Protein AF-A0A6L4Z0I1-F1 (afdb_monomer)

Radius of gyration: 19.63 Å; Cα contacts (8 Å, |Δi|>4): 47; chains: 1; bounding box: 44×36×50 Å

Foldseek 3Di:
DDDDPPPPDPDQPCVVVLVVLVVVLVVVLVVLVVVLVVCCVPPVVQQQDQDPPRDGNNVVSVVVSVVSVVVSVVVSVVVSVVSSCVGVVD

Sequence (90 aa):
MLHEPAAKTGLDKAADKKASLGVKMFFIYTLVYAGFVLIGLTRPELMGLELIGGQNIAIVYGFGLIVLAIIMGFIYNYFCTKMEDKMNKN

pLDDT: mean 90.62, std 10.82, range [51.94, 98.19]

Solvent-accessible surface area (backbone atoms only — not comparable to full-atom values): 5240 Å² total; per-residue (Å²): 139,83,74,77,77,78,77,85,73,72,88,65,75,34,51,68,60,43,52,56,50,50,54,54,52,47,53,57,53,47,55,56,50,47,51,55,51,50,42,51,73,76,40,47,71,62,35,62,38,70,72,62,94,85,34,28,37,49,58,57,50,53,52,48,52,52,54,49,52,53,54,49,51,53,53,52,50,55,53,43,54,54,39,38,56,69,55,64,71,112

Secondary structure (DSSP, 8-state):
--PPP---PPP-TTHHHHHHHHHHHHHHHHHHHHHHHHHHHH-HHHHHSEEETTEEHHHHHHHHHHHHHHHHHHHHHHHHHHHHHHHH--

Structure (mmCIF, N/CA/C/O backbone):
data_AF-A0A6L4Z0I1-F1
#
_entry.id   AF-A0A6L4Z0I1-F1
#
loop_
_atom_site.group_PDB
_atom_site.id
_atom_site.type_symbol
_atom_site.label_atom_id
_atom_site.label_alt_id
_atom_site.label_comp_id
_atom_site.label_asym_id
_atom_site.label_entity_id
_atom_site.label_seq_id
_atom_site.pdbx_PDB_ins_code
_atom_site.Cartn_x
_atom_site.Cartn_y
_atom_site.Cartn_z
_atom_site.occupancy
_atom_site.B_iso_or_equiv
_atom_site.auth_seq_id
_atom_site.auth_comp_id
_atom_site.auth_asym_id
_atom_site.auth_atom_id
_atom_site.pdbx_PDB_model_num
ATOM 1 N N . MET A 1 1 ? -25.355 26.682 7.313 1.00 51.94 1 MET A N 1
ATOM 2 C CA . MET A 1 1 ? -24.485 25.488 7.313 1.00 51.94 1 MET A CA 1
ATOM 3 C C . MET A 1 1 ? -24.347 25.009 8.754 1.00 51.94 1 MET A C 1
ATOM 5 O O . MET A 1 1 ? -23.384 25.359 9.418 1.00 51.94 1 MET A O 1
ATOM 9 N N . LEU A 1 2 ? -25.364 24.314 9.275 1.00 57.12 2 LEU A N 1
ATOM 10 C CA . LEU A 1 2 ? -25.275 23.611 10.558 1.00 57.12 2 LEU A CA 1
ATOM 11 C C . LEU A 1 2 ? -25.019 22.144 10.217 1.00 57.12 2 LEU A C 1
ATOM 13 O O . LEU A 1 2 ? -25.946 21.436 9.839 1.00 57.12 2 LEU A O 1
ATOM 17 N N . HIS A 1 3 ? -23.762 21.715 10.276 1.00 71.75 3 HIS A N 1
ATOM 18 C CA . HIS A 1 3 ? -23.483 20.289 10.393 1.00 71.75 3 HIS A CA 1
ATOM 19 C C . HIS A 1 3 ? -23.868 19.875 11.813 1.00 71.75 3 HIS A C 1
ATOM 21 O O . HIS A 1 3 ? -23.540 20.587 12.766 1.00 71.75 3 HIS A O 1
ATOM 27 N N . GLU A 1 4 ? -24.608 18.774 11.949 1.00 67.69 4 GLU A N 1
ATOM 28 C CA . GLU A 1 4 ? -24.921 18.210 13.260 1.00 67.69 4 GLU A CA 1
ATOM 29 C C . GLU A 1 4 ? -23.615 17.974 14.036 1.00 67.69 4 GLU A C 1
ATOM 31 O O . GLU A 1 4 ? -22.616 17.553 13.438 1.00 67.69 4 GLU A O 1
ATOM 36 N N . PRO A 1 5 ? -23.576 18.287 15.345 1.00 73.81 5 PRO A N 1
ATOM 37 C CA . PRO A 1 5 ? -22.388 18.051 16.147 1.00 73.81 5 PRO A CA 1
ATOM 38 C C . PRO A 1 5 ? -22.005 16.580 16.024 1.00 73.81 5 PRO A C 1
ATOM 40 O O . PRO A 1 5 ? -22.865 15.706 16.137 1.00 73.81 5 PRO A O 1
ATOM 43 N N . ALA A 1 6 ? -20.718 16.325 15.766 1.00 71.94 6 ALA A N 1
ATOM 44 C CA . ALA A 1 6 ? -20.195 14.976 15.615 1.00 71.94 6 ALA A CA 1
ATOM 45 C C . ALA A 1 6 ? -20.739 14.089 16.741 1.00 71.94 6 ALA A C 1
ATOM 47 O O . ALA A 1 6 ? -20.640 14.448 17.921 1.00 71.94 6 ALA A O 1
ATOM 48 N N . ALA A 1 7 ? -21.353 12.963 16.365 1.00 69.50 7 ALA A N 1
ATOM 49 C CA . ALA A 1 7 ? -21.875 12.006 17.326 1.00 69.50 7 ALA A CA 1
ATOM 50 C C . ALA A 1 7 ? -20.776 11.709 18.351 1.00 69.50 7 ALA A C 1
ATOM 52 O O . ALA A 1 7 ? -19.637 11.430 17.975 1.00 69.50 7 ALA A O 1
ATOM 53 N N . LYS A 1 8 ? -21.096 11.814 19.647 1.00 63.41 8 LYS A N 1
ATOM 54 C CA . LYS A 1 8 ? -20.153 11.484 20.721 1.00 63.41 8 LYS A CA 1
ATOM 55 C C . LYS A 1 8 ? -19.907 9.976 20.692 1.00 63.41 8 LYS A C 1
ATOM 57 O O . LYS A 1 8 ? -20.575 9.219 21.389 1.00 63.41 8 LYS A O 1
ATOM 62 N N . THR A 1 9 ? -18.989 9.537 19.841 1.00 65.81 9 THR A N 1
ATOM 63 C CA . THR A 1 9 ? -18.533 8.152 19.783 1.00 65.81 9 THR A CA 1
ATOM 64 C C . THR A 1 9 ? -17.857 7.838 21.114 1.00 65.81 9 THR A C 1
ATOM 66 O O . THR A 1 9 ? -16.917 8.530 21.505 1.00 65.81 9 THR A O 1
ATOM 69 N N . GLY A 1 10 ? -18.368 6.842 21.843 1.00 69.81 10 GLY A N 1
ATOM 70 C CA . GLY A 1 10 ? -17.738 6.359 23.073 1.00 69.81 10 GLY A CA 1
ATOM 71 C C . GLY A 1 10 ? -16.306 5.869 22.826 1.00 69.81 10 GLY A C 1
ATOM 72 O O . GLY A 1 10 ? -15.908 5.644 21.685 1.00 69.81 10 GLY A O 1
ATOM 73 N N . LEU A 1 11 ? -15.523 5.711 23.898 1.00 78.88 11 LEU A N 1
ATOM 74 C CA . LEU A 1 11 ? -14.133 5.256 23.815 1.00 78.88 11 LEU A CA 1
ATOM 75 C C . LEU A 1 11 ? -14.049 3.881 23.127 1.00 78.88 11 LEU A C 1
ATOM 77 O O . LEU A 1 11 ? -14.548 2.887 23.657 1.00 78.88 11 LEU A O 1
ATOM 81 N N . ASP A 1 12 ? -13.386 3.818 21.972 1.00 81.75 12 ASP A N 1
ATOM 82 C CA . ASP A 1 12 ? -13.082 2.562 21.288 1.00 81.75 12 ASP A CA 1
ATOM 83 C C . ASP A 1 12 ? -11.913 1.859 21.987 1.00 81.75 12 ASP A C 1
ATOM 85 O O . ASP A 1 12 ? -10.749 2.229 21.821 1.00 81.75 12 ASP A O 1
ATOM 89 N N . LYS A 1 13 ? -12.214 0.805 22.752 1.00 86.06 13 LYS A N 1
ATOM 90 C CA . LYS A 1 13 ? -11.203 0.052 23.508 1.00 86.06 13 LYS A CA 1
ATOM 91 C C . LYS A 1 13 ? -10.220 -0.684 22.588 1.00 86.06 13 LYS A C 1
ATOM 93 O O . LYS A 1 13 ? -9.151 -1.083 23.044 1.00 86.06 13 LYS A O 1
ATOM 98 N N . ALA A 1 14 ? -10.561 -0.886 21.314 1.00 89.94 14 ALA A N 1
ATOM 99 C CA . ALA A 1 14 ? -9.721 -1.574 20.339 1.00 89.94 14 ALA A CA 1
ATOM 100 C C . ALA A 1 14 ? -8.778 -0.638 19.559 1.00 89.94 14 ALA A C 1
ATOM 102 O O . ALA A 1 14 ? -7.928 -1.146 18.821 1.00 89.94 14 ALA A O 1
ATOM 103 N N . ALA A 1 15 ? -8.883 0.688 19.720 1.00 89.38 15 ALA A N 1
ATOM 104 C CA . ALA A 1 15 ? -8.163 1.678 18.911 1.00 89.38 15 ALA A CA 1
ATOM 105 C C . ALA A 1 15 ? -6.641 1.437 18.853 1.00 89.38 15 ALA A C 1
ATOM 107 O O . ALA A 1 15 ? -6.074 1.340 17.762 1.00 89.38 15 ALA A O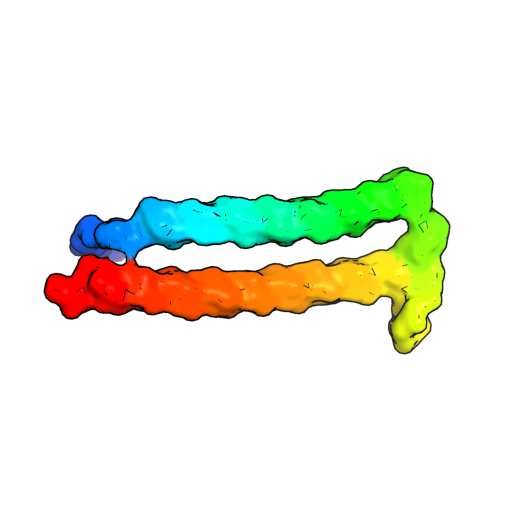 1
ATOM 108 N N . ASP A 1 16 ? -5.990 1.225 20.002 1.00 91.06 16 ASP A N 1
ATOM 109 C CA . ASP A 1 16 ? -4.536 0.998 20.071 1.00 91.06 16 ASP A CA 1
ATOM 110 C C . ASP A 1 16 ? -4.096 -0.263 19.313 1.00 91.06 16 ASP A C 1
ATOM 112 O O . ASP A 1 16 ? -3.056 -0.290 18.645 1.00 91.06 16 ASP A O 1
ATOM 116 N N . LYS A 1 17 ? -4.905 -1.329 19.370 1.00 91.62 17 LYS A N 1
ATOM 117 C CA . LYS A 1 17 ? -4.595 -2.582 18.668 1.00 91.62 17 LYS A CA 1
ATOM 118 C C . LYS A 1 17 ? -4.769 -2.447 17.160 1.00 91.62 17 LYS A C 1
ATOM 120 O O . LYS A 1 17 ? -3.949 -2.990 16.417 1.00 91.62 17 LYS A O 1
ATOM 125 N N . LYS A 1 18 ? -5.784 -1.704 16.712 1.00 93.31 18 LYS A N 1
ATOM 126 C CA . LYS A 1 18 ? -5.970 -1.370 15.292 1.00 93.31 18 LYS A CA 1
ATOM 127 C C . LYS A 1 18 ? -4.786 -0.569 14.769 1.00 93.31 18 LYS A C 1
ATOM 129 O O . LYS A 1 18 ? -4.195 -0.958 13.767 1.00 93.31 18 LYS A O 1
ATOM 134 N N . ALA A 1 19 ? -4.366 0.462 15.502 1.00 94.81 19 ALA A N 1
ATOM 135 C CA . ALA A 1 19 ? -3.209 1.272 15.135 1.00 94.81 19 ALA A CA 1
ATOM 136 C C . ALA A 1 19 ? -1.931 0.423 15.012 1.00 94.81 19 ALA A C 1
ATOM 138 O O . ALA A 1 19 ? -1.243 0.486 13.993 1.00 94.81 19 ALA A O 1
ATOM 139 N N . SER A 1 20 ? -1.648 -0.443 15.993 1.00 95.12 20 SER A N 1
ATOM 140 C CA . SER A 1 20 ? -0.481 -1.336 15.944 1.00 95.12 20 SER A CA 1
ATOM 141 C C . SER A 1 20 ? -0.512 -2.291 14.743 1.00 95.12 20 SER A C 1
ATOM 143 O O . SER A 1 20 ? 0.518 -2.516 14.102 1.00 95.12 20 SER A O 1
ATOM 145 N N . LEU A 1 21 ? -1.684 -2.840 14.406 1.00 95.94 21 LEU A N 1
ATOM 146 C CA . LEU A 1 21 ? -1.852 -3.677 13.217 1.00 95.94 21 LEU A CA 1
ATOM 147 C C . LEU A 1 21 ? -1.611 -2.875 11.930 1.00 95.94 21 LEU A C 1
ATOM 149 O O . LEU A 1 21 ? -0.878 -3.336 11.055 1.00 95.94 21 LEU A O 1
ATOM 153 N N . GLY A 1 22 ? -2.174 -1.670 11.842 1.00 95.94 22 GLY A N 1
ATOM 154 C CA . GLY A 1 22 ? -2.034 -0.785 10.687 1.00 95.94 22 GLY A CA 1
ATOM 155 C C . GLY A 1 22 ? -0.577 -0.418 10.425 1.00 95.94 22 GLY A C 1
ATOM 156 O O . GLY A 1 22 ? -0.114 -0.530 9.294 1.00 95.94 22 GLY A O 1
ATOM 157 N N . VAL A 1 23 ? 0.185 -0.096 11.475 1.00 97.56 23 VAL A N 1
ATOM 158 C CA . VAL A 1 23 ? 1.624 0.201 11.370 1.00 97.56 23 VAL A CA 1
ATOM 159 C C . VAL A 1 23 ? 2.412 -1.003 10.845 1.00 97.56 23 VAL A C 1
ATOM 161 O O . VAL A 1 23 ? 3.254 -0.850 9.963 1.00 97.56 23 VAL A O 1
ATOM 164 N N . LYS A 1 24 ? 2.124 -2.221 11.323 1.00 97.25 24 LYS A N 1
ATOM 165 C CA . LYS A 1 24 ? 2.783 -3.437 10.809 1.00 97.25 24 LYS A CA 1
ATOM 166 C C . LYS A 1 24 ? 2.501 -3.644 9.321 1.00 97.25 24 LYS A C 1
ATOM 168 O O . LYS A 1 24 ? 3.420 -3.923 8.556 1.00 97.25 24 LYS A O 1
ATOM 173 N N . MET 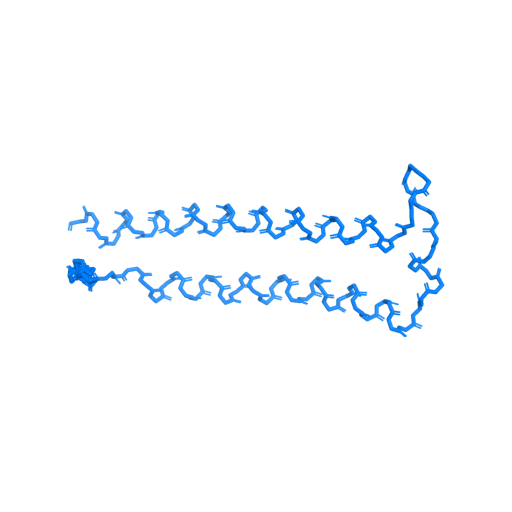A 1 25 ? 1.246 -3.481 8.906 1.00 96.50 25 MET A N 1
ATOM 174 C CA . MET A 1 25 ? 0.843 -3.622 7.504 1.00 96.50 25 MET A CA 1
ATOM 175 C C . MET A 1 25 ? 1.443 -2.522 6.622 1.00 96.50 25 MET A C 1
ATOM 177 O O . MET A 1 25 ? 1.889 -2.812 5.514 1.00 96.50 25 MET A O 1
ATOM 181 N N . PHE A 1 26 ? 1.544 -1.295 7.137 1.00 96.50 26 PHE A N 1
ATOM 182 C CA . PHE A 1 26 ? 2.225 -0.187 6.473 1.00 96.50 26 PHE A CA 1
ATOM 183 C C . PHE A 1 26 ? 3.691 -0.513 6.180 1.00 96.50 26 PHE A C 1
ATOM 185 O O . PHE A 1 26 ? 4.134 -0.321 5.050 1.00 96.50 26 PHE A O 1
ATOM 192 N N . PHE A 1 27 ? 4.440 -1.053 7.148 1.00 98.12 27 PHE A N 1
ATOM 193 C CA . PHE A 1 27 ? 5.836 -1.435 6.913 1.00 98.12 27 PHE A CA 1
ATOM 194 C C . PHE A 1 27 ? 5.970 -2.538 5.864 1.00 98.12 27 PHE A C 1
ATOM 196 O O . PHE A 1 27 ? 6.845 -2.451 5.006 1.00 98.12 27 PHE A O 1
ATOM 203 N N . ILE A 1 28 ? 5.082 -3.535 5.883 1.00 97.31 28 ILE A N 1
ATOM 204 C CA . ILE A 1 28 ? 5.070 -4.595 4.867 1.00 97.31 28 ILE A CA 1
ATOM 205 C C . ILE A 1 28 ? 4.856 -3.991 3.474 1.00 97.31 28 ILE A C 1
ATOM 207 O O . ILE A 1 28 ? 5.656 -4.241 2.575 1.00 97.31 28 ILE A O 1
ATOM 211 N N . TYR A 1 29 ? 3.829 -3.156 3.299 1.00 97.12 29 TYR A N 1
ATOM 212 C CA . TYR A 1 29 ? 3.568 -2.502 2.015 1.00 97.12 29 TYR A CA 1
ATOM 213 C C . TYR A 1 29 ? 4.733 -1.599 1.588 1.00 97.12 29 TYR A C 1
ATOM 215 O O . TYR A 1 29 ? 5.162 -1.632 0.436 1.00 97.12 29 TYR A O 1
ATOM 223 N N . THR A 1 30 ? 5.289 -0.838 2.532 1.00 97.88 30 THR A N 1
ATOM 224 C CA . THR A 1 30 ? 6.418 0.069 2.294 1.00 97.88 30 THR A CA 1
ATOM 225 C C . THR A 1 30 ? 7.644 -0.681 1.794 1.00 97.88 30 THR A C 1
ATOM 227 O O . THR A 1 30 ? 8.299 -0.195 0.882 1.00 97.88 30 THR A O 1
ATOM 230 N N . LEU A 1 31 ? 7.949 -1.867 2.328 1.00 98.19 31 LEU A N 1
ATOM 231 C CA . LEU A 1 31 ? 9.076 -2.675 1.851 1.00 98.19 31 LEU A CA 1
ATOM 232 C C . LEU A 1 31 ? 8.882 -3.134 0.402 1.00 98.19 31 LEU A C 1
ATOM 234 O O . LEU A 1 31 ? 9.813 -3.044 -0.397 1.00 98.19 31 LEU A O 1
ATOM 238 N N . VAL A 1 32 ? 7.674 -3.576 0.044 1.00 97.69 32 VAL A N 1
ATOM 239 C CA . VAL A 1 32 ? 7.361 -3.984 -1.336 1.00 97.69 32 VAL A CA 1
ATOM 240 C C . VAL A 1 32 ? 7.441 -2.779 -2.280 1.00 97.69 32 VAL A C 1
ATOM 242 O O . VAL A 1 32 ? 8.095 -2.840 -3.321 1.00 97.69 32 VAL A O 1
ATOM 245 N N . TYR A 1 33 ? 6.850 -1.650 -1.888 1.00 97.62 33 TYR A N 1
ATOM 246 C CA . TYR A 1 33 ? 6.904 -0.407 -2.657 1.00 97.62 33 TYR A CA 1
ATOM 247 C C . TYR A 1 33 ? 8.332 0.141 -2.797 1.00 97.62 33 TYR A C 1
ATOM 249 O O . TYR A 1 33 ? 8.729 0.579 -3.874 1.00 97.62 33 TYR A O 1
ATOM 257 N N . ALA A 1 34 ? 9.142 0.071 -1.740 1.00 98.06 34 ALA A N 1
ATOM 258 C CA . ALA A 1 34 ? 10.542 0.474 -1.787 1.00 98.06 34 ALA A CA 1
ATOM 259 C C . ALA A 1 34 ? 11.334 -0.378 -2.786 1.00 98.06 34 ALA A C 1
ATOM 261 O O . ALA A 1 34 ? 12.170 0.163 -3.504 1.00 98.06 34 ALA A O 1
ATOM 262 N N . GLY A 1 35 ? 11.036 -1.678 -2.889 1.00 97.19 35 GLY A N 1
ATOM 263 C CA . GLY A 1 35 ? 11.592 -2.548 -3.926 1.00 97.19 35 GLY A CA 1
ATOM 264 C C . GLY A 1 35 ? 11.268 -2.057 -5.340 1.00 97.19 35 GLY A C 1
ATOM 265 O O . GLY A 1 35 ? 12.174 -1.930 -6.162 1.00 97.19 35 GLY A O 1
ATOM 266 N N . PHE A 1 36 ? 10.006 -1.708 -5.607 1.00 97.00 36 PHE A N 1
ATOM 267 C CA . PHE A 1 36 ? 9.588 -1.112 -6.883 1.00 97.00 36 PHE A CA 1
ATOM 268 C C . PHE A 1 36 ? 10.368 0.169 -7.205 1.00 97.00 36 PHE A C 1
ATOM 270 O O . PHE A 1 36 ? 10.951 0.291 -8.283 1.00 97.00 36 PHE A O 1
ATOM 277 N N . VAL A 1 37 ? 10.436 1.099 -6.248 1.00 97.38 37 VAL A N 1
ATOM 278 C CA . VAL A 1 37 ? 11.152 2.370 -6.416 1.00 97.38 37 VAL A CA 1
ATOM 279 C C . VAL A 1 37 ? 12.646 2.133 -6.646 1.00 97.38 37 VAL A C 1
ATOM 281 O O . VAL A 1 37 ? 13.215 2.701 -7.574 1.00 97.38 37 VAL A O 1
ATOM 284 N N . LEU A 1 38 ? 13.287 1.266 -5.857 1.00 98.00 38 LEU A N 1
ATOM 285 C CA . LEU A 1 38 ? 14.715 0.960 -5.990 1.00 98.00 38 LEU A CA 1
ATOM 286 C C . LEU A 1 38 ? 15.056 0.369 -7.357 1.00 98.00 38 LEU A C 1
ATOM 288 O O . LEU A 1 38 ? 16.050 0.774 -7.961 1.00 98.00 38 LEU A O 1
ATOM 292 N N . ILE A 1 39 ? 14.246 -0.561 -7.865 1.00 96.12 39 ILE A N 1
ATOM 293 C CA . ILE A 1 39 ? 14.452 -1.127 -9.203 1.00 96.12 39 ILE A CA 1
ATOM 294 C C . ILE A 1 39 ? 14.296 -0.026 -10.259 1.00 96.12 39 ILE A C 1
ATOM 296 O O . ILE A 1 39 ? 15.152 0.093 -11.132 1.00 96.12 39 ILE A O 1
ATOM 300 N N . GLY A 1 40 ? 13.269 0.822 -10.145 1.00 95.81 40 GLY A N 1
ATOM 301 C CA . GLY A 1 40 ? 13.048 1.932 -11.075 1.00 95.81 40 GLY A CA 1
ATOM 302 C C . GLY A 1 40 ? 14.180 2.963 -11.089 1.00 95.81 40 GLY A C 1
ATOM 303 O O . GLY A 1 40 ? 14.501 3.495 -12.147 1.00 95.81 40 GLY A O 1
ATOM 304 N N . LEU A 1 41 ? 14.819 3.206 -9.942 1.00 97.19 41 LEU A N 1
ATOM 305 C CA . LEU A 1 41 ? 15.933 4.150 -9.823 1.00 97.19 41 LEU A CA 1
ATOM 306 C C . LEU A 1 41 ? 17.273 3.562 -10.271 1.00 97.19 41 LEU A C 1
ATOM 308 O O . LEU A 1 41 ? 18.084 4.266 -10.863 1.00 97.19 41 LEU A O 1
ATOM 312 N N . THR A 1 42 ? 17.535 2.293 -9.955 1.00 97.44 42 THR A N 1
ATOM 313 C CA . THR A 1 42 ? 18.852 1.680 -10.199 1.00 97.44 42 THR A CA 1
ATOM 314 C C . THR A 1 42 ? 18.952 0.992 -11.553 1.00 97.44 42 THR A C 1
ATOM 316 O O . THR A 1 42 ? 20.048 0.897 -12.102 1.00 97.44 42 THR A O 1
ATOM 319 N N . ARG A 1 43 ? 17.837 0.470 -12.079 1.00 95.25 43 ARG A N 1
ATOM 320 C CA . ARG A 1 43 ? 17.781 -0.321 -13.316 1.00 95.25 43 ARG A CA 1
ATOM 321 C C . ARG A 1 43 ? 16.480 -0.054 -14.090 1.00 95.25 43 ARG A C 1
ATOM 323 O O . ARG A 1 43 ? 15.657 -0.964 -14.229 1.00 95.25 43 ARG A O 1
ATOM 330 N N . PRO A 1 44 ? 16.295 1.164 -14.630 1.00 93.69 44 PRO A N 1
ATOM 331 C CA . PRO A 1 44 ? 15.100 1.520 -15.398 1.00 93.69 44 PRO A CA 1
ATOM 332 C C . PRO A 1 44 ? 14.907 0.634 -16.639 1.00 93.69 44 PRO A C 1
ATOM 334 O O . PRO A 1 44 ? 13.771 0.346 -17.008 1.00 93.69 44 PRO A O 1
ATOM 337 N N . GLU A 1 45 ? 15.994 0.115 -17.220 1.00 94.56 45 GLU A N 1
ATOM 338 C CA . GLU A 1 45 ? 15.951 -0.828 -18.350 1.00 94.56 45 GLU A CA 1
ATOM 339 C C . GLU A 1 45 ? 15.062 -2.047 -18.045 1.00 94.56 45 GLU A C 1
ATOM 341 O O . GLU A 1 45 ? 14.277 -2.477 -18.886 1.00 94.56 45 GLU A O 1
ATOM 346 N N . LEU A 1 46 ? 15.150 -2.586 -16.818 1.00 93.50 46 LEU A N 1
ATOM 347 C CA . LEU A 1 46 ? 14.364 -3.749 -16.397 1.00 93.50 46 LEU A CA 1
ATOM 348 C C . LEU A 1 46 ? 12.878 -3.409 -16.301 1.00 93.50 46 LEU A C 1
ATOM 350 O O . LEU A 1 46 ? 12.040 -4.215 -16.681 1.00 93.50 46 LEU A O 1
ATOM 354 N N . MET A 1 47 ? 12.545 -2.208 -15.829 1.00 93.00 47 MET A N 1
ATOM 355 C CA . MET A 1 47 ? 11.159 -1.742 -15.737 1.00 93.00 47 MET A CA 1
ATOM 356 C C . MET A 1 47 ? 10.493 -1.609 -17.113 1.00 93.00 47 MET A C 1
ATOM 358 O O . MET A 1 47 ? 9.274 -1.751 -17.215 1.00 93.00 47 MET A O 1
ATOM 362 N N . GLY A 1 48 ? 11.281 -1.358 -18.160 1.00 93.06 48 GLY A N 1
ATOM 363 C CA . GLY A 1 48 ? 10.806 -1.234 -19.537 1.00 93.06 48 GLY A CA 1
ATOM 364 C C . GLY A 1 48 ? 10.575 -2.561 -20.264 1.00 93.06 48 GLY A C 1
ATOM 365 O O . GLY A 1 48 ? 9.910 -2.555 -21.296 1.00 93.06 48 GLY A O 1
ATOM 366 N N . LEU A 1 49 ? 11.078 -3.687 -19.745 1.00 94.12 49 LEU A N 1
ATOM 367 C CA . LEU A 1 49 ? 10.929 -4.990 -20.400 1.00 94.12 49 LEU A CA 1
ATOM 368 C C . LEU A 1 49 ? 9.467 -5.424 -20.436 1.00 94.12 49 LEU A C 1
ATOM 370 O O . LEU A 1 49 ? 8.765 -5.322 -19.433 1.00 94.12 49 LEU A O 1
ATOM 374 N N . GLU A 1 50 ? 9.021 -5.947 -21.575 1.00 94.25 50 GLU A N 1
ATOM 375 C CA . GLU A 1 50 ? 7.700 -6.561 -21.697 1.00 94.25 50 GLU A CA 1
ATOM 376 C C . GLU A 1 50 ? 7.626 -7.857 -20.884 1.00 94.25 50 GLU A C 1
ATOM 378 O O . GLU A 1 50 ? 8.541 -8.681 -20.915 1.00 94.25 50 GLU A O 1
ATOM 383 N N . LEU A 1 51 ? 6.525 -8.037 -20.151 1.00 87.75 51 LEU A N 1
ATOM 384 C CA . LEU A 1 51 ? 6.312 -9.197 -19.289 1.00 87.75 51 LEU A CA 1
ATOM 385 C C . LEU A 1 51 ? 5.056 -9.982 -19.676 1.00 87.75 51 LEU A C 1
ATOM 387 O O . LEU A 1 51 ? 5.146 -11.151 -20.039 1.00 87.75 51 LEU A O 1
ATOM 391 N N . ILE A 1 52 ? 3.875 -9.366 -19.576 1.00 88.75 52 ILE A N 1
ATOM 392 C CA . ILE A 1 52 ? 2.587 -10.038 -19.808 1.00 88.75 52 ILE A CA 1
ATOM 393 C C . ILE A 1 52 ? 1.700 -9.136 -20.660 1.00 88.75 52 ILE A C 1
ATOM 395 O O . ILE A 1 52 ? 1.555 -7.951 -20.370 1.00 88.75 52 ILE A O 1
ATOM 399 N N . GLY A 1 53 ? 1.091 -9.702 -21.707 1.00 85.94 53 GLY A N 1
ATOM 400 C CA . GLY A 1 53 ? 0.124 -8.989 -22.550 1.00 85.94 53 GLY A CA 1
ATOM 401 C C . GLY A 1 53 ? 0.712 -7.790 -23.302 1.00 85.94 53 GLY A C 1
ATOM 402 O O . GLY A 1 53 ? 0.004 -6.810 -23.520 1.00 85.94 53 GLY A O 1
ATOM 403 N N . GLY A 1 54 ? 2.009 -7.835 -23.633 1.00 90.50 54 GLY A N 1
ATOM 404 C CA . GLY A 1 54 ? 2.728 -6.720 -24.263 1.00 90.50 54 GLY A CA 1
ATOM 405 C C . GLY A 1 54 ? 2.906 -5.499 -23.352 1.00 90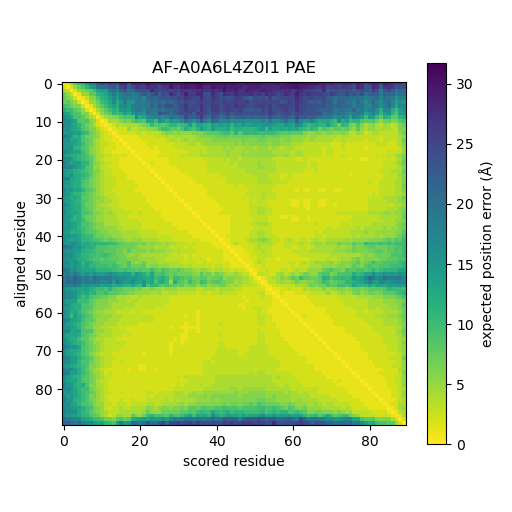.50 54 GLY A C 1
ATOM 406 O O . GLY A 1 54 ? 3.205 -4.414 -23.836 1.00 90.50 54 GLY A O 1
ATOM 407 N N . GLN A 1 55 ? 2.674 -5.641 -22.042 1.00 93.94 55 GLN A N 1
ATOM 408 C CA . GLN A 1 55 ? 2.897 -4.573 -21.069 1.00 93.94 55 GLN A CA 1
ATOM 409 C C . GLN A 1 55 ? 4.238 -4.736 -20.374 1.00 93.94 55 GLN A C 1
ATOM 411 O O . GLN A 1 55 ? 4.684 -5.855 -20.099 1.00 93.94 55 GLN A O 1
ATOM 416 N N . ASN A 1 56 ? 4.858 -3.601 -20.058 1.00 95.19 56 ASN A N 1
ATOM 417 C CA . ASN A 1 56 ? 6.146 -3.585 -19.388 1.00 95.19 56 ASN A CA 1
ATOM 418 C C . ASN A 1 56 ? 6.045 -3.929 -17.891 1.00 95.19 56 ASN A C 1
ATOM 420 O O . ASN A 1 56 ? 4.977 -3.859 -17.271 1.00 95.19 56 ASN A O 1
ATOM 424 N N . ILE A 1 57 ? 7.181 -4.301 -17.302 1.00 95.25 57 ILE A N 1
ATOM 425 C CA . ILE A 1 57 ? 7.290 -4.658 -15.884 1.00 95.25 57 ILE A CA 1
ATOM 426 C C . ILE A 1 57 ? 6.814 -3.513 -14.987 1.00 95.25 57 ILE A C 1
ATOM 428 O O . ILE A 1 57 ? 6.143 -3.785 -13.994 1.00 95.25 57 ILE A O 1
ATOM 432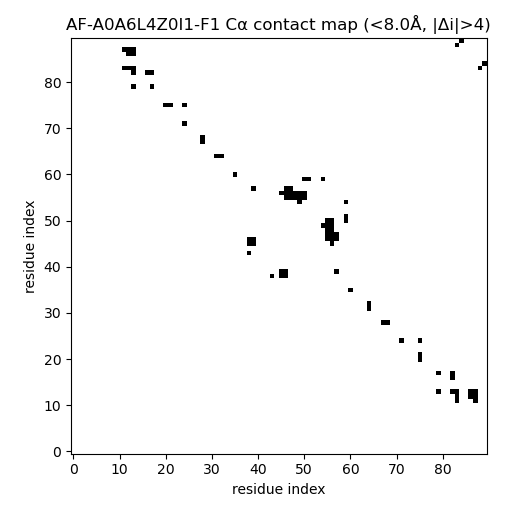 N N . ALA A 1 58 ? 7.090 -2.252 -15.334 1.00 94.94 58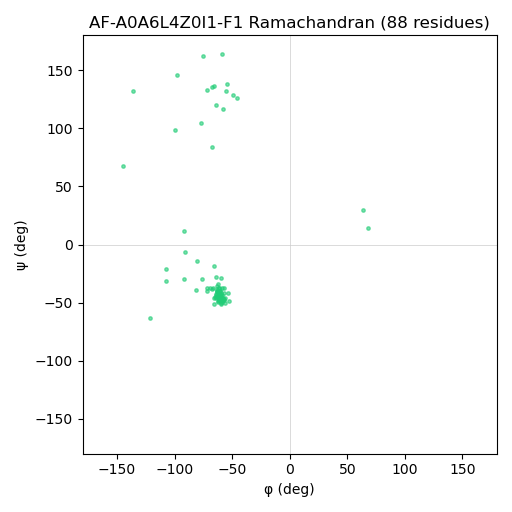 ALA A N 1
ATOM 433 C CA . ALA A 1 58 ? 6.653 -1.103 -14.541 1.00 94.94 58 ALA A CA 1
ATOM 434 C C . ALA A 1 58 ? 5.131 -1.080 -14.352 1.00 94.94 58 ALA A C 1
ATOM 436 O O . ALA A 1 58 ? 4.642 -0.927 -13.231 1.00 94.94 58 ALA A O 1
ATOM 437 N N . ILE A 1 59 ? 4.390 -1.271 -15.445 1.00 95.69 59 ILE A N 1
ATOM 438 C CA . ILE A 1 59 ? 2.928 -1.277 -15.453 1.00 95.69 59 ILE A CA 1
ATOM 439 C C . ILE A 1 59 ? 2.410 -2.475 -14.659 1.00 95.69 59 ILE A C 1
ATOM 441 O O . ILE A 1 59 ? 1.602 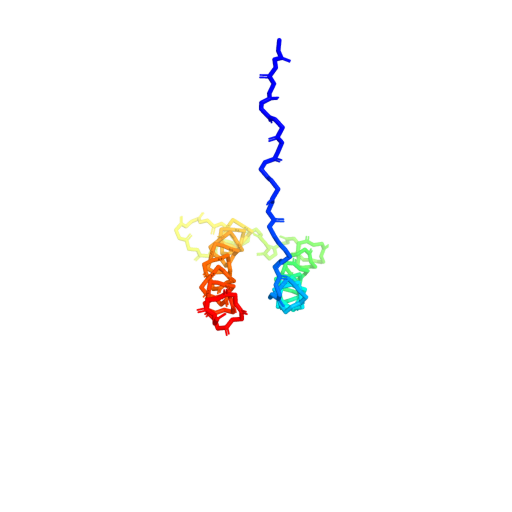-2.302 -13.746 1.00 95.69 59 ILE A O 1
ATOM 445 N N . VAL A 1 60 ? 2.898 -3.683 -14.955 1.00 96.25 60 VAL A N 1
ATOM 446 C CA . VAL A 1 60 ? 2.426 -4.910 -14.292 1.00 96.25 60 VAL A CA 1
ATOM 447 C C . VAL A 1 60 ? 2.705 -4.868 -12.787 1.00 96.25 60 VAL A C 1
ATOM 449 O O . VAL A 1 60 ? 1.820 -5.169 -11.985 1.00 96.25 60 VAL A O 1
ATOM 452 N N . TYR A 1 61 ? 3.904 -4.440 -12.387 1.00 95.75 61 TYR A N 1
ATOM 453 C CA . TYR A 1 61 ? 4.273 -4.293 -10.980 1.00 95.75 61 TYR A CA 1
ATOM 454 C C . TYR A 1 61 ? 3.411 -3.219 -10.303 1.00 95.75 61 TYR A C 1
ATOM 456 O O . TYR A 1 61 ? 2.875 -3.458 -9.220 1.00 95.75 61 TYR A O 1
ATOM 464 N N . GLY A 1 62 ? 3.226 -2.061 -10.944 1.00 96.19 62 GLY A N 1
ATOM 465 C CA . GLY A 1 62 ? 2.386 -0.977 -10.433 1.00 96.19 62 GLY A CA 1
ATOM 466 C C . GLY A 1 62 ? 0.947 -1.426 -10.162 1.00 96.19 62 GLY A C 1
ATOM 467 O O . GLY A 1 62 ? 0.423 -1.197 -9.072 1.00 96.19 62 GLY A O 1
ATOM 468 N N . PHE A 1 63 ? 0.329 -2.150 -11.099 1.00 96.94 63 PHE A N 1
ATOM 469 C CA . PHE A 1 63 ? -0.988 -2.757 -10.876 1.00 96.94 63 PHE A CA 1
ATOM 470 C C . PHE A 1 63 ? -0.967 -3.807 -9.759 1.00 96.94 63 PHE A C 1
ATOM 472 O O . PHE A 1 63 ? -1.892 -3.853 -8.947 1.00 96.94 63 PHE A O 1
ATOM 479 N N . GLY A 1 64 ? 0.099 -4.602 -9.663 1.00 96.56 64 GLY A N 1
ATOM 480 C CA . GLY A 1 64 ? 0.304 -5.541 -8.560 1.00 96.56 64 GLY A CA 1
ATOM 481 C C . GLY A 1 64 ? 0.303 -4.860 -7.187 1.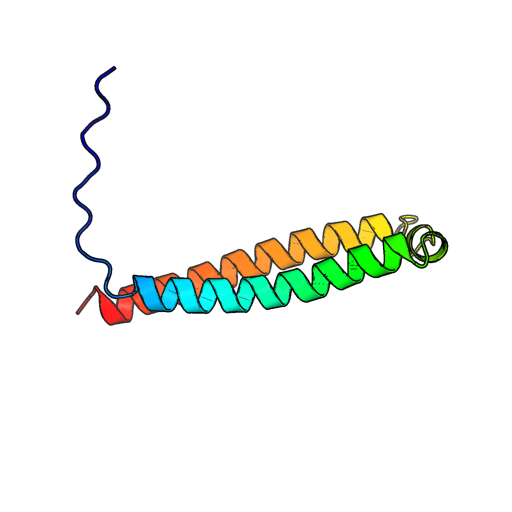00 96.56 64 GLY A C 1
ATOM 482 O O . GLY A 1 64 ? -0.342 -5.353 -6.262 1.00 96.56 64 GLY A O 1
ATOM 483 N N . LEU A 1 65 ? 0.946 -3.695 -7.058 1.00 97.75 65 LEU A N 1
ATOM 484 C CA . LEU A 1 65 ? 0.938 -2.895 -5.827 1.00 97.75 65 LEU A CA 1
ATOM 485 C C . LEU A 1 65 ? -0.468 -2.403 -5.463 1.00 97.75 65 LEU A C 1
ATOM 487 O O . LEU A 1 65 ? -0.846 -2.457 -4.294 1.00 97.75 65 LEU A O 1
ATOM 491 N N . ILE A 1 66 ? -1.265 -1.980 -6.449 1.00 97.69 66 ILE A N 1
ATOM 492 C CA . ILE A 1 66 ? -2.658 -1.562 -6.225 1.00 97.69 66 ILE A CA 1
ATOM 493 C C . ILE A 1 66 ? -3.487 -2.738 -5.696 1.00 97.69 66 ILE A C 1
ATOM 495 O O . ILE A 1 66 ? -4.172 -2.610 -4.680 1.00 97.69 66 ILE A O 1
ATOM 499 N N . VAL A 1 67 ? -3.399 -3.901 -6.348 1.00 98.19 67 VAL A N 1
ATOM 500 C CA . VAL A 1 67 ? -4.111 -5.115 -5.917 1.00 98.19 67 VAL A CA 1
ATOM 501 C C . VAL A 1 67 ? -3.678 -5.526 -4.509 1.00 98.19 67 VAL A C 1
ATOM 503 O O . VAL A 1 67 ? -4.527 -5.822 -3.666 1.00 98.19 67 VAL A O 1
ATOM 506 N N . LEU A 1 68 ? -2.375 -5.480 -4.219 1.00 97.75 68 LEU A N 1
ATOM 507 C CA . LEU A 1 68 ? -1.840 -5.758 -2.888 1.00 97.75 68 LEU A CA 1
ATOM 508 C C . LEU A 1 68 ? -2.419 -4.802 -1.835 1.00 97.75 68 LEU A C 1
ATOM 510 O O . LEU A 1 68 ? -2.865 -5.264 -0.785 1.00 97.75 68 LEU A O 1
ATOM 514 N N . ALA A 1 69 ? -2.464 -3.497 -2.115 1.00 97.12 69 ALA A N 1
ATOM 515 C CA . ALA A 1 69 ? -3.026 -2.501 -1.204 1.00 97.12 69 ALA A CA 1
ATOM 516 C C . ALA A 1 69 ? -4.507 -2.773 -0.899 1.00 97.12 69 ALA A C 1
ATOM 518 O O . ALA A 1 69 ? -4.921 -2.710 0.260 1.00 97.12 69 ALA A O 1
ATOM 519 N N . ILE A 1 70 ? -5.293 -3.142 -1.915 1.00 98.12 70 ILE A N 1
ATOM 520 C CA . ILE A 1 70 ? -6.710 -3.500 -1.757 1.00 98.12 70 ILE A CA 1
ATOM 521 C C . ILE A 1 70 ? -6.861 -4.736 -0.860 1.00 98.12 70 ILE A C 1
ATOM 523 O O . ILE A 1 70 ? -7.634 -4.712 0.100 1.00 98.12 70 ILE A O 1
ATOM 527 N N . ILE A 1 71 ? -6.096 -5.799 -1.125 1.00 98.19 71 ILE A N 1
ATOM 528 C CA . ILE A 1 71 ? -6.113 -7.028 -0.315 1.00 98.19 71 ILE A CA 1
ATOM 529 C C . ILE A 1 71 ? -5.743 -6.714 1.139 1.00 98.19 71 ILE A C 1
ATOM 531 O O . ILE A 1 71 ? -6.430 -7.148 2.064 1.00 98.19 71 ILE A O 1
ATOM 535 N N . MET A 1 72 ? -4.692 -5.923 1.354 1.00 97.50 72 MET A N 1
ATOM 536 C CA . MET A 1 72 ? -4.288 -5.490 2.690 1.00 97.50 72 MET A CA 1
ATOM 537 C C . MET A 1 72 ? -5.381 -4.660 3.371 1.00 97.50 72 MET A C 1
ATOM 539 O O . MET A 1 72 ? -5.645 -4.875 4.550 1.00 97.50 72 MET A O 1
ATOM 543 N N . GLY A 1 73 ? -6.072 -3.777 2.651 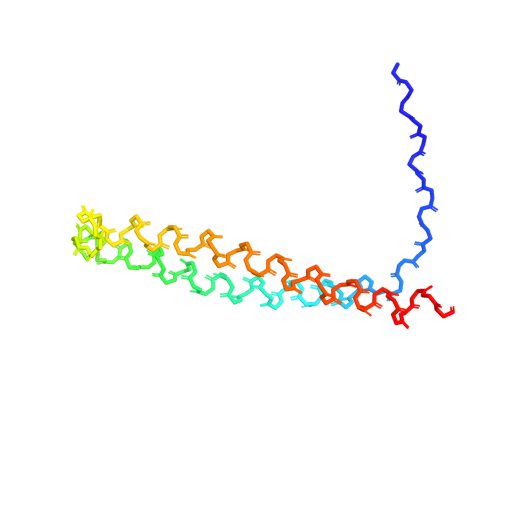1.00 97.50 73 GLY A N 1
ATOM 544 C CA . GLY A 1 73 ? -7.213 -3.028 3.181 1.00 97.50 73 GLY A CA 1
ATOM 545 C C . GLY A 1 73 ? -8.334 -3.941 3.687 1.00 97.50 73 GLY A C 1
ATOM 546 O O . GLY A 1 73 ? -8.810 -3.770 4.811 1.00 97.50 73 GLY A O 1
ATOM 547 N N . PHE A 1 74 ? -8.702 -4.967 2.913 1.00 98.12 74 PHE A N 1
ATOM 548 C CA . PHE A 1 74 ? -9.700 -5.954 3.340 1.00 98.12 74 PHE A CA 1
ATOM 549 C C . PHE A 1 74 ? -9.247 -6.762 4.558 1.00 98.12 74 PHE A C 1
ATOM 551 O O . PHE A 1 74 ? -10.027 -6.943 5.496 1.00 98.12 74 PHE A O 1
ATOM 558 N N . ILE A 1 75 ? -7.988 -7.206 4.577 1.00 97.56 75 ILE A N 1
ATOM 559 C CA . ILE A 1 75 ? -7.400 -7.921 5.716 1.00 97.56 75 ILE A CA 1
ATOM 560 C C . ILE A 1 75 ? -7.437 -7.042 6.972 1.00 97.56 75 ILE A C 1
ATOM 562 O O . ILE A 1 75 ? -7.887 -7.492 8.028 1.00 97.56 75 ILE A O 1
ATOM 566 N N . TYR A 1 76 ? -7.006 -5.785 6.859 1.00 96.75 76 TYR A N 1
ATOM 567 C CA . TYR A 1 76 ? -7.014 -4.828 7.961 1.00 96.75 76 TYR A CA 1
ATOM 568 C C . TYR A 1 76 ? -8.428 -4.623 8.504 1.00 96.75 76 TYR A C 1
ATOM 570 O O . TYR A 1 76 ? -8.640 -4.729 9.712 1.00 96.75 76 TYR A O 1
ATOM 578 N N . ASN A 1 77 ? -9.400 -4.396 7.617 1.00 96.50 77 ASN A N 1
ATOM 579 C CA . ASN A 1 77 ? -10.794 -4.208 8.000 1.00 96.50 77 ASN A CA 1
ATOM 580 C C . ASN A 1 77 ? -11.342 -5.425 8.758 1.00 96.50 77 ASN A C 1
ATOM 582 O O . ASN A 1 77 ? -11.861 -5.280 9.861 1.00 96.50 77 ASN A O 1
ATOM 586 N N . TYR A 1 78 ? -11.140 -6.631 8.221 1.00 96.69 78 TYR A N 1
ATOM 587 C CA . TYR A 1 78 ? -11.587 -7.872 8.853 1.00 96.69 78 TYR A CA 1
ATOM 588 C C . TYR A 1 78 ? -11.033 -8.041 10.277 1.00 96.69 78 TYR A C 1
ATOM 590 O O . TYR A 1 78 ? -11.773 -8.356 11.215 1.00 96.69 78 TYR A O 1
ATOM 598 N N . PHE A 1 79 ? -9.734 -7.798 10.470 1.00 95.81 79 PHE A N 1
ATOM 599 C CA . PHE A 1 79 ? -9.125 -7.893 11.796 1.00 95.81 79 PHE A CA 1
ATOM 600 C C . PHE A 1 79 ? -9.592 -6.779 12.738 1.00 95.81 79 PHE A C 1
ATOM 602 O O . PHE A 1 79 ? -9.805 -7.049 13.921 1.00 95.81 79 PHE A O 1
ATOM 609 N N . CYS A 1 80 ? -9.786 -5.556 12.241 1.00 94.56 80 CYS A N 1
ATOM 610 C CA . CYS A 1 80 ? -10.319 -4.444 13.025 1.00 94.56 80 CYS A CA 1
ATOM 611 C C . CY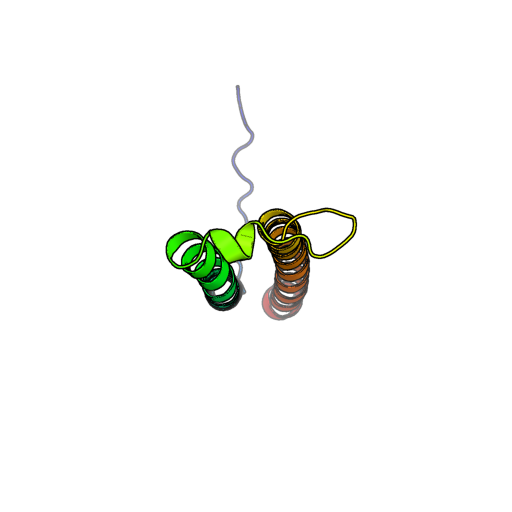S A 1 80 ? -11.731 -4.734 13.540 1.00 94.56 80 CYS A C 1
ATOM 613 O O . CYS A 1 80 ? -11.951 -4.612 14.746 1.00 94.56 80 CYS A O 1
ATOM 615 N N . THR A 1 81 ? -12.637 -5.209 12.682 1.00 93.19 81 THR A N 1
ATOM 616 C CA . THR A 1 81 ? -14.000 -5.604 13.076 1.00 93.19 81 THR A CA 1
ATOM 617 C C . THR A 1 81 ? -13.972 -6.703 14.138 1.00 93.19 81 THR A C 1
ATOM 619 O O . THR A 1 81 ? -14.639 -6.605 15.165 1.00 93.19 81 THR A O 1
ATOM 622 N N . LYS A 1 82 ? -13.110 -7.714 13.973 1.00 92.81 82 LYS A N 1
ATOM 623 C CA . LYS A 1 82 ? -12.955 -8.780 14.973 1.00 92.81 82 LYS A CA 1
ATOM 624 C C . LYS A 1 82 ? -12.444 -8.263 16.327 1.00 92.81 82 LYS A C 1
ATOM 626 O O . LYS A 1 82 ? -12.814 -8.801 17.372 1.00 92.81 82 LYS A O 1
ATOM 631 N N . MET A 1 83 ? -11.567 -7.256 16.330 1.00 92.69 83 MET A N 1
ATOM 632 C CA . MET A 1 83 ? -11.076 -6.629 17.564 1.00 92.69 83 MET A CA 1
ATOM 633 C C . MET A 1 83 ? -12.156 -5.781 18.243 1.00 92.69 83 MET A C 1
ATOM 635 O O . MET A 1 83 ? -12.281 -5.851 19.464 1.00 92.69 83 MET A O 1
ATOM 639 N N . GLU A 1 84 ? -12.959 -5.042 17.473 1.00 91.00 84 GLU A N 1
ATOM 640 C CA . GLU A 1 84 ? -14.122 -4.300 17.982 1.00 91.00 84 GLU A CA 1
ATOM 641 C C . GLU A 1 84 ? -15.134 -5.234 18.636 1.00 91.00 84 GLU A C 1
ATOM 643 O O . GLU A 1 84 ? -15.508 -5.015 19.786 1.00 91.00 84 GLU A O 1
ATOM 648 N N . ASP A 1 85 ? -15.519 -6.310 17.946 1.00 90.44 85 ASP A N 1
ATOM 649 C CA . ASP A 1 85 ? -16.487 -7.281 18.457 1.00 90.44 85 ASP A CA 1
ATOM 650 C C . ASP A 1 85 ? -16.019 -7.908 19.774 1.00 90.44 85 ASP A C 1
ATOM 652 O O . ASP A 1 85 ? -16.809 -8.113 20.688 1.00 90.44 85 ASP A O 1
ATOM 656 N N . LYS A 1 86 ? -14.716 -8.166 19.917 1.00 90.00 86 LYS A N 1
ATOM 657 C CA . LYS A 1 86 ? -14.162 -8.767 21.135 1.00 90.00 86 LYS A CA 1
ATOM 658 C C . LYS A 1 86 ? -14.036 -7.788 22.308 1.00 90.00 86 LYS A C 1
ATOM 660 O O . LYS A 1 86 ? -14.027 -8.224 23.458 1.00 90.00 86 LYS A O 1
ATOM 665 N N . MET A 1 87 ? -13.827 -6.500 22.038 1.00 87.25 87 MET A N 1
ATOM 666 C CA . MET A 1 87 ? -13.443 -5.520 23.066 1.00 87.25 87 MET A CA 1
ATOM 667 C C . MET A 1 87 ? -14.573 -4.553 23.423 1.00 87.25 87 MET A C 1
ATOM 669 O O . MET A 1 87 ? -14.655 -4.131 24.575 1.00 87.25 87 MET A O 1
ATOM 673 N N . ASN A 1 88 ? -15.449 -4.231 22.472 1.00 82.94 88 ASN A N 1
ATOM 674 C CA . ASN A 1 88 ? -16.499 -3.226 22.630 1.00 82.94 88 ASN A CA 1
ATOM 675 C C . ASN A 1 88 ? -17.911 -3.817 22.747 1.00 82.94 88 ASN A C 1
ATOM 677 O O . ASN A 1 88 ? -18.775 -3.132 23.281 1.00 82.94 88 ASN A O 1
ATOM 681 N N . LYS A 1 89 ? -18.160 -5.055 22.287 1.00 73.88 89 LYS A N 1
ATOM 682 C CA . LYS A 1 89 ? -19.470 -5.730 22.428 1.00 73.88 89 LYS A CA 1
ATOM 683 C C . LYS A 1 89 ? -19.608 -6.598 23.695 1.00 73.88 89 LYS A C 1
ATOM 685 O O . LYS A 1 89 ? -20.572 -7.353 23.778 1.00 73.88 89 LYS A O 1
ATOM 690 N N . ASN A 1 90 ? -18.679 -6.494 24.656 1.00 52.44 90 ASN A N 1
ATOM 691 C CA . ASN A 1 90 ? -18.827 -7.116 25.984 1.00 52.44 90 ASN A CA 1
ATOM 692 C C . ASN A 1 90 ? -19.671 -6.245 26.909 1.00 52.44 90 ASN A C 1
ATOM 694 O O . ASN A 1 90 ? -19.282 -5.064 27.077 1.00 52.44 90 ASN A O 1
#

Mean predicted aligned error: 6.65 Å